Protein AF-K1T445-F1 (afdb_monomer_lite)

Secondary structure (DSSP, 8-state):
------SSTHHHHT--HHHHTSPPP--S--TT-----EEEETHHHHTTSSBSSSSTTBS--HHHHHHHHHHHHHTT--EEEESS-BTTGGGTTTT----SS-B-TT--HHHHHHHHHHTT-EEE-----TT-HHHHHHHHHHHTT-

Radius of gyration: 19.28 Å; chains: 1; bounding box: 40×36×52 Å

pLDDT: mean 97.44, std 2.13, range [87.19, 98.88]

Organism: NCBI:txid408170

Foldseek 3Di:
DDDDDDPDPVSVVPDCVVVVPDDPDPDPDCPVPDDFAEEELPVCCVVVQAHLEPDPRHSQAPVNLLVRLVVCLVVVGAEYEYHSQWPDSVQPVHPQQTDLPHGPPRHPPVVSCVSSVVSNHYYDGDDDRVPVVVNCVVCVVVNVVD

InterPro domains:
  IPR013785 Aldolase-type TIM barrel [G3DSA:3.20.20.70] (18-146)
  IPR019563 Glycosyl-hydrolase 97, catalytic domain [PF10566] (42-146)
  IPR052720 Glycosyl Hydrolase Family 97 [PTHR35803] (1-146)

Sequence (146 aa):
RTIQIAPEAVGLINSSLILNLNDPCVLETTDWIRPLKYIGVWWGMHLGVETWKMDERHGATTVNAKKYIDFAAANNIEAVLFEGWNEGWESWGGMQNFDFTKPYADFDIDEIVRYAKEKGIEIIGHHETGGNIPNYERQMVHAMQW

Structure (mmCIF, N/CA/C/O backbone):
data_AF-K1T445-F1
#
_entry.id   AF-K1T445-F1
#
loop_
_atom_site.group_PDB
_atom_site.id
_atom_site.type_symbol
_atom_site.label_atom_id
_atom_site.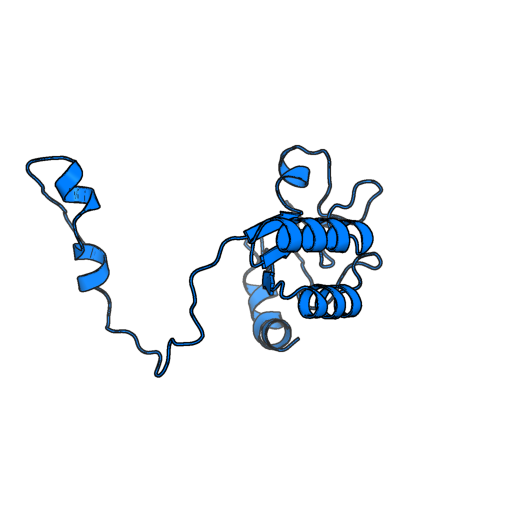label_alt_id
_atom_site.label_comp_id
_atom_site.label_asym_id
_atom_site.label_entity_id
_atom_site.label_seq_id
_atom_site.pdbx_PDB_ins_code
_atom_site.Cartn_x
_atom_site.Cartn_y
_atom_site.Cartn_z
_atom_site.occupancy
_atom_site.B_iso_or_equiv
_atom_site.auth_seq_id
_atom_site.auth_comp_id
_atom_site.auth_asym_id
_atom_site.auth_atom_id
_atom_site.pdbx_PDB_model_num
ATOM 1 N N . ARG A 1 1 ? -21.775 13.762 16.194 1.00 96.06 1 ARG A N 1
ATOM 2 C CA . ARG A 1 1 ? -20.841 14.776 16.750 1.00 96.06 1 ARG A CA 1
ATOM 3 C C . ARG A 1 1 ? -20.482 14.332 18.154 1.00 96.06 1 ARG A C 1
ATOM 5 O O . ARG A 1 1 ? -21.372 13.839 18.835 1.00 96.06 1 ARG A O 1
ATOM 12 N N . THR A 1 2 ? -19.228 14.487 18.560 1.00 97.88 2 THR A N 1
ATOM 13 C CA . THR A 1 2 ? -18.716 13.982 19.839 1.00 97.88 2 THR A CA 1
ATOM 14 C C . THR A 1 2 ? -17.952 15.074 20.572 1.00 97.88 2 THR A C 1
ATOM 16 O O . THR A 1 2 ? -17.289 15.898 19.950 1.00 97.88 2 THR A O 1
ATOM 19 N N . ILE A 1 3 ? -18.050 15.071 21.898 1.00 98.12 3 ILE A N 1
ATOM 20 C CA . ILE A 1 3 ? -17.214 15.869 22.795 1.00 98.12 3 ILE A CA 1
ATOM 21 C C . ILE A 1 3 ? -16.683 14.882 23.834 1.00 98.12 3 ILE A C 1
ATOM 23 O O . ILE A 1 3 ? -17.474 14.268 24.547 1.00 98.12 3 ILE A O 1
ATOM 27 N N . GLN A 1 4 ? -15.366 14.684 23.882 1.00 98.25 4 GLN A N 1
ATOM 28 C CA . GLN A 1 4 ? -14.716 13.845 24.891 1.00 98.25 4 GLN A CA 1
ATOM 29 C C . GLN A 1 4 ? -14.200 14.738 26.016 1.00 98.25 4 GLN A C 1
ATOM 31 O O . GLN A 1 4 ? -13.525 15.733 25.763 1.00 98.25 4 GLN A O 1
ATOM 36 N N . ILE A 1 5 ? -14.538 14.389 27.254 1.00 98.12 5 ILE A N 1
ATOM 37 C CA . ILE A 1 5 ? -14.126 15.113 28.456 1.00 98.12 5 ILE A CA 1
ATOM 38 C C . ILE A 1 5 ? -13.541 14.080 29.409 1.00 98.12 5 ILE A C 1
ATOM 40 O O . ILE A 1 5 ? -14.190 13.078 29.709 1.00 98.12 5 ILE A O 1
ATOM 44 N N . ALA A 1 6 ? -12.319 14.318 29.869 1.00 98.25 6 ALA A N 1
ATOM 45 C CA . ALA A 1 6 ? -11.634 13.465 30.826 1.00 98.25 6 ALA A CA 1
ATOM 46 C C . ALA A 1 6 ? -10.882 14.333 31.847 1.00 98.25 6 ALA A C 1
ATOM 48 O O . ALA A 1 6 ? -10.400 15.406 31.481 1.00 98.25 6 ALA A O 1
ATOM 49 N N . PRO A 1 7 ? -10.766 13.889 33.110 1.00 97.69 7 PRO A N 1
ATOM 50 C CA . PRO A 1 7 ? -9.990 14.602 34.126 1.00 97.69 7 PRO A CA 1
ATOM 51 C C . PRO A 1 7 ? -8.477 14.568 33.849 1.00 97.69 7 PRO A C 1
ATOM 53 O O . PRO A 1 7 ? -7.754 15.449 34.302 1.00 97.69 7 PRO A O 1
ATOM 56 N N . GLU A 1 8 ? -8.006 13.580 33.081 1.00 98.44 8 GLU A N 1
ATOM 57 C CA . GLU A 1 8 ? -6.608 13.414 32.675 1.00 98.44 8 GLU A CA 1
ATOM 58 C C . GLU A 1 8 ? -6.507 13.124 31.173 1.00 98.44 8 GLU A C 1
ATOM 60 O O . GLU A 1 8 ? -7.391 12.488 30.592 1.00 98.44 8 GLU A O 1
ATOM 65 N N . ALA A 1 9 ? -5.393 13.523 30.548 1.00 98.38 9 ALA A N 1
ATOM 66 C CA . ALA A 1 9 ? -5.161 13.337 29.113 1.00 98.38 9 ALA A CA 1
ATOM 67 C C . ALA A 1 9 ? -5.246 11.862 28.672 1.00 98.38 9 ALA A C 1
ATOM 69 O O . ALA A 1 9 ? -5.772 11.571 27.598 1.00 98.38 9 ALA A O 1
ATOM 70 N N . VAL A 1 10 ? -4.806 10.921 29.519 1.00 98.19 10 VAL A N 1
ATOM 71 C CA . VAL A 1 10 ? -4.881 9.475 29.234 1.00 98.19 10 VAL A CA 1
ATOM 72 C C . VAL A 1 10 ? -6.321 8.973 29.086 1.00 98.19 10 VAL A C 1
ATOM 74 O O . VAL A 1 10 ? -6.574 8.010 28.367 1.00 98.19 10 VAL A O 1
ATOM 77 N N . GLY A 1 11 ? -7.292 9.654 29.704 1.00 98.25 11 GLY A N 1
ATOM 78 C CA . GLY A 1 11 ? -8.707 9.324 29.550 1.00 98.25 11 GLY A CA 1
ATOM 79 C C . GLY A 1 11 ? -9.240 9.597 28.141 1.00 98.25 11 GLY A C 1
ATOM 80 O O . GLY A 1 11 ? -10.216 8.970 27.737 1.00 98.25 11 GLY A O 1
ATOM 81 N N . LEU A 1 12 ? -8.591 10.480 27.370 1.00 98.19 12 LEU A N 1
ATOM 82 C CA . LEU A 1 12 ? -8.970 10.748 25.981 1.00 98.19 12 LEU A CA 1
ATOM 83 C C . LEU A 1 12 ? -8.562 9.591 25.059 1.00 98.19 12 LEU A C 1
ATOM 85 O O . LEU A 1 12 ? -9.389 9.126 24.279 1.00 98.19 12 LEU A O 1
ATOM 89 N N . ILE A 1 13 ? -7.329 9.082 25.186 1.00 97.75 13 ILE A N 1
ATOM 90 C CA . ILE A 1 13 ? -6.834 7.969 24.352 1.00 97.75 13 ILE A CA 1
ATOM 91 C C . ILE A 1 13 ? -7.474 6.621 24.719 1.00 97.75 13 ILE A C 1
ATOM 93 O O . ILE A 1 13 ? -7.633 5.767 23.854 1.00 97.75 13 ILE A O 1
ATOM 97 N N . ASN A 1 14 ? -7.887 6.444 25.979 1.00 97.94 14 ASN A N 1
ATOM 98 C CA . ASN A 1 14 ? -8.522 5.214 26.466 1.00 97.94 14 ASN A CA 1
ATOM 99 C C . ASN A 1 14 ? -10.033 5.148 26.176 1.00 97.94 14 ASN A C 1
ATOM 101 O O . ASN A 1 14 ? -10.700 4.187 26.557 1.00 97.94 14 ASN A O 1
ATOM 105 N N . SER A 1 15 ? -10.608 6.176 25.551 1.00 98.12 15 SER A N 1
ATOM 106 C CA . SER A 1 15 ? -12.045 6.251 25.301 1.00 98.12 15 SER A CA 1
ATOM 107 C C . SER A 1 15 ? -12.437 5.538 24.004 1.00 98.12 15 SER A C 1
ATOM 109 O O . SER A 1 15 ? -12.050 5.948 22.913 1.00 98.12 15 SER A O 1
ATOM 111 N N . SER A 1 16 ? -13.317 4.539 24.101 1.00 98.25 16 SER A N 1
ATOM 112 C CA . SER A 1 16 ? -13.925 3.863 22.940 1.00 98.25 16 SER A CA 1
ATOM 113 C C . SER A 1 16 ? -15.132 4.607 22.340 1.00 98.25 16 SER A C 1
ATOM 115 O O . SER A 1 16 ? -15.866 4.022 21.546 1.00 98.25 16 SER A O 1
ATOM 117 N N . LEU A 1 17 ? -15.372 5.879 22.707 1.00 98.31 17 LEU A N 1
ATOM 118 C CA . LEU A 1 17 ? -16.579 6.629 22.314 1.00 98.31 17 LEU A CA 1
ATOM 119 C C . LEU A 1 17 ? -16.809 6.623 20.798 1.00 98.31 17 LEU A C 1
ATOM 121 O O . LEU A 1 17 ? -17.940 6.457 20.357 1.00 98.31 17 LEU A O 1
ATOM 125 N N . ILE A 1 18 ? -15.747 6.808 20.010 1.00 98.25 18 ILE A N 1
ATOM 126 C CA . ILE A 1 18 ? -15.856 6.886 18.549 1.00 98.25 18 ILE A CA 1
ATOM 127 C C . ILE A 1 18 ? -16.273 5.537 17.953 1.00 98.25 18 ILE A C 1
ATOM 129 O O . ILE A 1 18 ? -17.193 5.497 17.142 1.00 98.25 18 ILE A O 1
ATOM 133 N N . LEU A 1 19 ? -15.657 4.431 18.387 1.00 98.25 19 LEU A N 1
ATOM 134 C CA . LEU A 1 19 ? -16.014 3.089 17.912 1.00 98.25 19 LEU A CA 1
ATOM 135 C C . LEU A 1 19 ? -17.460 2.726 18.286 1.00 98.25 19 LEU A C 1
ATOM 137 O O . LEU A 1 19 ? -18.200 2.261 17.430 1.00 98.25 19 LEU A O 1
ATOM 141 N N . ASN A 1 20 ? -17.893 3.032 19.513 1.00 98.44 20 ASN A N 1
ATOM 142 C CA . ASN A 1 20 ? -19.248 2.725 20.000 1.00 98.44 20 ASN A CA 1
ATOM 143 C C . ASN A 1 20 ? -20.376 3.473 19.269 1.00 98.44 20 ASN A C 1
ATOM 145 O O . ASN A 1 20 ? -21.540 3.116 19.424 1.00 98.44 20 ASN A O 1
ATOM 149 N N . LEU A 1 21 ? -20.049 4.543 18.540 1.00 98.50 21 LEU A N 1
ATOM 150 C CA . LEU A 1 21 ? -21.009 5.341 17.776 1.00 98.50 21 LEU A CA 1
ATOM 151 C C . LEU A 1 21 ? -21.095 4.937 16.297 1.00 98.50 21 LEU A C 1
ATOM 153 O O . LEU A 1 21 ? -21.876 5.546 15.566 1.00 98.50 21 LEU A O 1
ATOM 157 N N . ASN A 1 22 ? -20.293 3.967 15.850 1.00 98.62 22 ASN A N 1
ATOM 158 C CA . ASN A 1 22 ? -20.430 3.381 14.520 1.00 98.62 22 ASN A CA 1
ATOM 159 C C . ASN A 1 22 ? -21.501 2.288 14.527 1.00 98.62 22 ASN A C 1
ATOM 161 O O . ASN A 1 22 ? -21.765 1.665 15.559 1.00 98.62 22 ASN A O 1
ATOM 165 N N . ASP A 1 23 ? -22.078 2.032 13.355 1.00 98.50 23 ASP A N 1
ATOM 166 C CA . ASP A 1 23 ? -22.879 0.831 13.156 1.00 98.50 23 ASP A CA 1
ATOM 167 C C . ASP A 1 23 ? -22.026 -0.426 13.422 1.00 98.50 23 ASP A C 1
ATOM 169 O O . ASP A 1 23 ? -20.806 -0.409 13.204 1.00 98.50 23 ASP A O 1
ATOM 173 N N . PRO A 1 24 ? -22.636 -1.528 13.893 1.00 98.12 24 PRO A N 1
ATOM 174 C CA . PRO A 1 24 ? -21.942 -2.802 14.020 1.00 98.12 24 PRO A CA 1
ATOM 175 C C . PRO A 1 24 ? -21.324 -3.265 12.695 1.00 98.12 24 PRO A C 1
ATOM 177 O O . PRO A 1 24 ? -21.764 -2.876 11.613 1.00 98.12 24 PRO A O 1
ATOM 180 N N . CYS A 1 25 ? -20.324 -4.146 12.782 1.00 97.81 25 CYS A N 1
ATOM 181 C CA . CYS A 1 25 ? -19.693 -4.739 11.605 1.00 97.81 25 CYS A CA 1
ATOM 182 C C . CYS A 1 25 ? -20.743 -5.389 10.688 1.00 97.81 25 CYS A C 1
ATOM 184 O O . CYS A 1 25 ? -21.500 -6.254 11.127 1.00 97.81 25 CYS A O 1
ATOM 186 N N . VAL A 1 26 ? -20.762 -4.978 9.418 1.00 98.12 26 VAL A N 1
ATOM 187 C CA . VAL A 1 26 ? -21.666 -5.519 8.387 1.00 98.12 26 VAL A CA 1
ATOM 188 C C . VAL A 1 26 ? -21.059 -6.691 7.611 1.00 98.12 26 VAL A C 1
ATOM 190 O O . VAL A 1 26 ? -21.748 -7.311 6.806 1.00 98.12 26 VAL A O 1
ATOM 193 N N . LEU A 1 27 ? -19.772 -6.985 7.820 1.00 97.75 27 LEU A N 1
ATOM 194 C CA . LEU A 1 27 ? -19.103 -8.120 7.190 1.00 97.75 27 LEU A CA 1
ATOM 195 C C . LEU A 1 27 ? -19.529 -9.412 7.887 1.00 97.75 27 LEU A C 1
ATOM 197 O O . LEU A 1 27 ? -19.433 -9.518 9.108 1.00 97.75 27 LEU A O 1
ATOM 201 N N . GLU A 1 28 ? -19.951 -10.404 7.105 1.00 97.44 28 GLU A N 1
ATOM 202 C CA . GLU A 1 28 ? -20.342 -11.718 7.629 1.00 97.44 28 GLU A CA 1
ATOM 203 C C . GLU A 1 28 ? -19.162 -12.452 8.277 1.00 97.44 28 GLU A C 1
ATOM 205 O O . GLU A 1 28 ? -19.327 -13.135 9.286 1.00 97.44 28 GLU A O 1
ATOM 210 N N . THR A 1 29 ? -17.966 -12.297 7.702 1.00 97.56 29 THR A N 1
ATOM 211 C CA . THR A 1 29 ? -16.727 -12.887 8.211 1.00 97.56 29 THR A CA 1
ATOM 212 C C . THR A 1 29 ? -15.578 -11.888 8.146 1.00 97.56 29 THR A C 1
ATOM 214 O O . THR A 1 29 ? -15.487 -11.052 7.242 1.00 97.56 29 THR A O 1
ATOM 217 N N . THR A 1 30 ? -14.676 -11.992 9.121 1.00 97.69 30 THR A N 1
ATOM 218 C CA . THR A 1 30 ? -13.491 -11.131 9.249 1.00 97.69 30 THR A CA 1
ATOM 219 C C . THR A 1 30 ? -12.204 -11.930 9.442 1.00 97.69 30 THR A C 1
ATOM 221 O O . THR A 1 30 ? -11.168 -11.337 9.714 1.00 97.69 30 THR A O 1
ATOM 224 N N . ASP A 1 31 ? -12.237 -13.258 9.288 1.00 97.25 31 ASP A N 1
ATOM 225 C CA . ASP A 1 31 ? -11.081 -14.144 9.528 1.00 97.25 31 ASP A CA 1
ATOM 226 C C . ASP A 1 31 ? -9.903 -13.868 8.578 1.00 97.25 31 ASP A C 1
ATOM 228 O O . ASP A 1 31 ? -8.755 -14.191 8.874 1.00 97.25 31 ASP A O 1
ATOM 232 N N . TRP A 1 32 ? -10.184 -13.240 7.434 1.00 96.38 32 TRP A N 1
ATOM 233 C CA . TRP A 1 32 ? -9.195 -12.805 6.450 1.00 96.38 32 TRP A CA 1
ATOM 234 C C . TRP A 1 32 ? -8.529 -11.463 6.811 1.00 96.38 32 TRP A C 1
ATOM 236 O O . TRP A 1 32 ? -7.498 -11.119 6.234 1.00 96.38 32 TRP A O 1
ATOM 246 N N . ILE A 1 33 ? -9.076 -10.710 7.775 1.00 97.38 33 ILE A N 1
ATOM 247 C CA . ILE A 1 33 ? -8.509 -9.447 8.261 1.00 97.38 33 ILE A CA 1
ATOM 248 C C . ILE A 1 33 ? -7.540 -9.765 9.399 1.00 97.38 33 ILE A C 1
ATOM 250 O O . ILE A 1 33 ? -7.940 -9.970 10.545 1.00 97.38 33 ILE A O 1
ATOM 254 N N . ARG A 1 34 ? -6.244 -9.779 9.087 1.00 96.81 34 ARG A N 1
ATOM 255 C CA . ARG A 1 34 ? -5.179 -10.067 10.054 1.00 96.81 34 ARG A CA 1
ATOM 256 C C . ARG A 1 34 ? -4.221 -8.882 10.208 1.00 96.81 34 ARG A C 1
ATOM 258 O O . ARG A 1 34 ? -3.811 -8.311 9.197 1.00 96.81 34 ARG A O 1
ATOM 265 N N . PRO A 1 35 ? -3.832 -8.505 11.441 1.00 97.56 35 PRO A N 1
ATOM 266 C CA . PRO A 1 35 ? -2.705 -7.604 11.647 1.00 97.56 35 PRO A CA 1
ATOM 267 C C . PRO A 1 35 ? -1.437 -8.194 11.025 1.00 97.56 35 PRO A C 1
ATOM 269 O O . PRO A 1 35 ? -1.230 -9.403 11.095 1.00 97.56 35 PRO A O 1
ATOM 272 N N . LEU A 1 36 ? -0.585 -7.340 10.461 1.00 97.06 36 LEU A N 1
ATOM 273 C CA . LEU A 1 36 ? 0.707 -7.739 9.909 1.00 97.06 36 LEU A CA 1
ATOM 274 C C . LEU A 1 36 ? 1.740 -6.621 10.055 1.00 97.06 36 LEU A C 1
ATOM 276 O O . LEU A 1 36 ? 1.387 -5.449 10.224 1.00 97.06 36 LEU A O 1
ATOM 280 N N . LYS A 1 37 ? 3.023 -6.976 9.955 1.00 98.31 37 LYS A N 1
ATOM 281 C CA . LYS A 1 37 ? 4.122 -6.013 9.757 1.00 98.31 37 LYS A CA 1
ATOM 282 C C . LYS A 1 37 ? 4.618 -6.067 8.316 1.00 98.31 37 LYS A C 1
ATOM 284 O O . LYS A 1 37 ? 4.746 -7.154 7.755 1.00 98.31 37 LYS A O 1
ATOM 289 N N . TYR A 1 38 ? 4.992 -4.914 7.767 1.00 98.75 38 TYR A N 1
ATOM 290 C CA . TYR A 1 38 ? 5.501 -4.805 6.402 1.00 98.75 38 TYR A CA 1
ATOM 291 C C . TYR A 1 38 ? 6.705 -3.864 6.290 1.00 98.75 38 TYR A C 1
ATOM 293 O O . TYR A 1 38 ? 6.956 -3.039 7.170 1.00 98.75 38 TYR A O 1
ATOM 301 N N . ILE A 1 39 ? 7.436 -4.001 5.187 1.00 98.81 39 ILE A N 1
ATOM 302 C CA . ILE A 1 39 ? 8.409 -3.025 4.668 1.00 98.81 39 ILE A CA 1
ATOM 303 C C . ILE A 1 39 ? 7.995 -2.629 3.254 1.00 98.81 39 ILE A C 1
ATOM 305 O O . ILE A 1 39 ? 7.076 -3.221 2.696 1.00 98.81 39 ILE A O 1
ATOM 309 N N . GLY A 1 40 ? 8.679 -1.679 2.625 1.00 98.56 40 GLY A N 1
ATOM 310 C CA . GLY A 1 40 ? 8.366 -1.373 1.237 1.00 98.56 40 GLY A CA 1
ATOM 311 C C . GLY A 1 40 ? 9.463 -0.662 0.479 1.00 98.56 40 GLY A C 1
ATOM 312 O O . GLY A 1 40 ? 10.270 0.074 1.055 1.00 98.56 40 GLY A O 1
ATOM 313 N N . VAL A 1 41 ? 9.422 -0.861 -0.835 1.00 98.56 41 VAL A N 1
ATOM 314 C CA . VAL A 1 41 ? 9.991 0.076 -1.800 1.00 98.56 41 VAL A CA 1
ATOM 315 C C . VAL A 1 41 ? 9.092 1.307 -1.737 1.00 98.56 41 VAL A C 1
ATOM 317 O O . VAL A 1 41 ? 7.978 1.310 -2.259 1.00 98.56 41 VAL A O 1
ATOM 320 N N . TRP A 1 42 ? 9.530 2.280 -0.939 1.00 98.69 42 TRP A N 1
ATOM 321 C CA . TRP A 1 42 ? 8.733 3.432 -0.519 1.00 98.69 42 TRP A CA 1
ATOM 322 C C . TRP A 1 42 ? 9.625 4.612 -0.140 1.00 98.69 42 TRP A C 1
ATOM 324 O O . TRP A 1 42 ? 9.663 5.646 -0.802 1.00 98.69 42 TRP A O 1
ATOM 334 N N . TRP A 1 43 ? 10.394 4.442 0.939 1.00 98.62 43 TRP A N 1
ATOM 335 C CA . TRP A 1 43 ? 11.153 5.534 1.546 1.00 98.62 43 TRP A CA 1
ATOM 336 C C . TRP A 1 43 ? 12.252 6.085 0.629 1.00 98.62 43 TRP A C 1
ATOM 338 O O . TRP A 1 43 ? 12.582 7.268 0.706 1.00 98.62 43 TRP A O 1
ATOM 348 N N . GLY A 1 44 ? 12.790 5.258 -0.273 1.00 98.31 44 GLY A N 1
ATOM 349 C CA . GLY A 1 44 ? 13.793 5.682 -1.247 1.00 98.31 44 GLY A CA 1
ATOM 350 C C . GLY A 1 44 ? 13.297 6.799 -2.166 1.00 98.31 44 GLY A C 1
ATOM 351 O O . GLY A 1 44 ? 14.058 7.726 -2.456 1.00 98.31 44 GLY A O 1
ATOM 352 N N . MET A 1 45 ? 12.017 6.779 -2.547 1.00 97.94 45 MET A N 1
ATOM 353 C CA . MET A 1 45 ? 11.412 7.829 -3.367 1.00 97.94 45 MET A CA 1
ATOM 354 C C . MET A 1 45 ? 11.246 9.139 -2.595 1.00 97.94 45 MET A C 1
ATOM 356 O O . MET A 1 45 ? 11.558 10.206 -3.120 1.00 97.94 45 MET A O 1
ATOM 360 N N . HIS A 1 46 ? 10.863 9.072 -1.316 1.00 97.50 46 HIS A N 1
ATOM 361 C CA . HIS A 1 46 ? 10.767 10.252 -0.440 1.00 97.50 46 HIS A CA 1
ATOM 362 C C . HIS A 1 46 ? 12.126 10.898 -0.159 1.00 97.50 46 HIS A C 1
ATOM 364 O O . HIS A 1 46 ? 12.229 12.121 -0.080 1.00 97.50 46 HIS A O 1
ATOM 370 N N . LEU A 1 47 ? 13.184 10.092 -0.049 1.00 97.94 47 LEU A N 1
ATOM 371 C CA . LEU A 1 47 ? 14.560 10.583 0.067 1.00 97.94 47 LEU A CA 1
ATOM 372 C C . LEU A 1 47 ? 15.151 11.050 -1.271 1.00 97.94 47 LEU A C 1
ATOM 374 O O . LEU A 1 47 ? 16.259 11.587 -1.299 1.00 97.94 47 LEU A O 1
ATOM 378 N N . GLY A 1 48 ? 14.443 10.822 -2.378 1.00 96.38 48 GLY A N 1
ATOM 379 C CA . GLY A 1 48 ? 14.907 11.142 -3.719 1.00 96.38 48 GLY A CA 1
ATOM 380 C C . GLY A 1 48 ? 16.117 10.323 -4.163 1.00 96.38 48 GLY A C 1
ATOM 381 O O . GLY A 1 48 ? 16.842 10.791 -5.037 1.00 96.38 48 GLY A O 1
ATOM 382 N N . VAL A 1 49 ? 16.364 9.142 -3.583 1.00 97.94 49 VAL A N 1
ATOM 383 C CA . VAL A 1 49 ? 17.401 8.196 -4.047 1.00 97.94 49 VAL A CA 1
ATOM 384 C C . VAL A 1 49 ? 16.851 7.185 -5.054 1.00 97.94 49 VAL A C 1
ATOM 386 O O . VAL A 1 49 ? 17.603 6.717 -5.904 1.00 97.94 49 VAL A O 1
ATOM 389 N N . GLU A 1 50 ? 15.544 6.938 -5.007 1.00 98.19 50 GLU A N 1
ATOM 390 C CA . GLU A 1 50 ? 14.773 6.180 -5.995 1.00 98.19 50 GLU A CA 1
ATOM 391 C C . GLU A 1 50 ? 13.701 7.089 -6.621 1.00 98.19 50 GLU A C 1
ATOM 393 O O . GLU A 1 50 ? 13.446 8.203 -6.152 1.00 98.19 50 GLU A O 1
ATOM 398 N N . THR A 1 51 ? 13.076 6.632 -7.698 1.00 98.19 51 THR A N 1
ATOM 399 C CA . THR A 1 51 ? 11.968 7.309 -8.384 1.00 98.19 51 THR A CA 1
ATOM 400 C C . THR A 1 51 ? 10.773 6.369 -8.514 1.00 98.19 51 THR A C 1
ATOM 402 O O . THR A 1 51 ? 10.934 5.151 -8.565 1.00 98.19 51 THR A O 1
ATOM 405 N N . TRP A 1 52 ? 9.562 6.938 -8.547 1.00 98.12 52 TRP A N 1
ATOM 406 C CA . TRP A 1 52 ? 8.338 6.176 -8.826 1.00 98.12 52 TRP A CA 1
ATOM 407 C C . TRP A 1 52 ? 8.126 5.895 -10.315 1.00 98.12 52 TRP A C 1
ATOM 409 O O . TRP A 1 52 ? 7.498 4.911 -10.668 1.00 98.12 52 TRP A O 1
ATOM 419 N N . LYS A 1 53 ? 8.596 6.791 -11.186 1.00 96.56 53 LYS A N 1
ATOM 420 C CA . LYS A 1 53 ? 8.515 6.616 -12.639 1.00 96.56 53 LYS A CA 1
ATOM 421 C C . LYS A 1 53 ? 9.654 5.728 -13.124 1.00 96.56 53 LYS A C 1
ATOM 423 O O . LYS A 1 53 ? 10.728 5.726 -12.522 1.00 96.56 53 LYS A O 1
ATOM 428 N N . MET A 1 54 ? 9.454 5.078 -14.264 1.00 96.56 54 MET A N 1
ATOM 429 C CA . MET A 1 54 ? 10.488 4.263 -14.890 1.00 96.56 54 MET A CA 1
ATOM 430 C C . MET A 1 54 ? 11.608 5.147 -15.470 1.00 96.56 54 MET A C 1
ATOM 432 O O . MET A 1 54 ? 11.530 5.654 -16.589 1.00 96.56 54 MET A O 1
ATOM 436 N N . ASP A 1 55 ? 12.665 5.350 -14.685 1.00 96.12 55 ASP A N 1
ATOM 437 C CA . ASP A 1 55 ? 13.935 5.942 -15.103 1.00 96.12 55 ASP A CA 1
ATOM 438 C C . ASP A 1 55 ? 15.132 5.167 -14.515 1.00 96.12 55 ASP A C 1
ATOM 440 O O . ASP A 1 55 ? 14.974 4.086 -13.952 1.00 96.12 55 ASP A O 1
ATOM 444 N N . GLU A 1 56 ? 16.352 5.693 -14.648 1.00 96.88 56 GLU A N 1
ATOM 445 C CA . GLU A 1 56 ? 17.580 5.025 -14.178 1.00 96.88 56 GLU A CA 1
ATOM 446 C C . GLU A 1 56 ? 17.594 4.704 -12.672 1.00 96.88 56 GLU A C 1
ATOM 448 O O . GLU A 1 56 ? 18.425 3.916 -12.219 1.00 96.88 56 GLU A O 1
ATOM 453 N N . ARG A 1 57 ? 16.705 5.321 -11.885 1.00 97.75 57 ARG A N 1
ATOM 454 C CA . ARG A 1 57 ? 16.604 5.150 -10.431 1.00 97.75 57 ARG A CA 1
ATOM 455 C C . ARG A 1 57 ? 15.260 4.564 -10.010 1.00 97.75 57 ARG A C 1
ATOM 457 O O . ARG A 1 57 ? 14.889 4.699 -8.843 1.00 97.75 57 ARG A O 1
ATOM 464 N N . HIS A 1 58 ? 14.536 3.943 -10.938 1.00 98.50 58 HIS A N 1
ATOM 465 C CA . HIS A 1 58 ? 13.231 3.367 -10.657 1.00 98.50 58 HIS A CA 1
ATOM 466 C C . HIS A 1 58 ? 13.310 2.384 -9.478 1.00 98.50 58 HIS A C 1
ATOM 468 O O . HIS A 1 58 ? 14.109 1.443 -9.484 1.00 98.50 58 HIS A O 1
ATOM 474 N N . GLY A 1 59 ? 12.512 2.633 -8.436 1.00 98.31 59 GLY A N 1
ATOM 475 C CA . GLY A 1 59 ? 12.526 1.820 -7.220 1.00 98.31 59 GLY A CA 1
ATOM 476 C C . GLY A 1 59 ? 11.853 0.464 -7.425 1.00 98.31 59 GLY A C 1
ATOM 477 O O . GLY A 1 59 ? 12.394 -0.574 -7.023 1.00 98.31 59 GLY A O 1
ATOM 478 N N . ALA A 1 60 ? 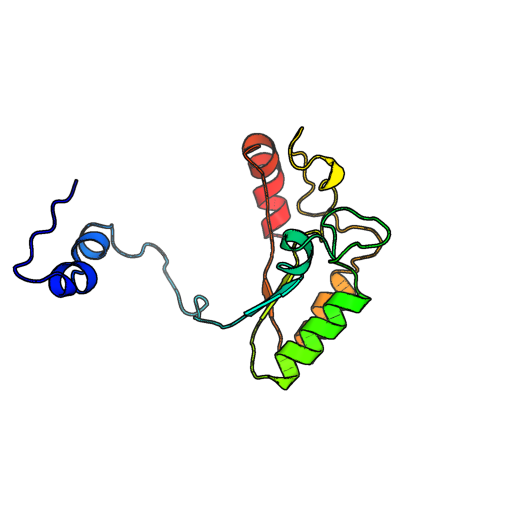10.680 0.457 -8.064 1.00 98.38 60 ALA A N 1
ATOM 479 C CA . ALA A 1 60 ? 9.867 -0.735 -8.267 1.00 98.38 60 ALA A CA 1
ATOM 480 C C . ALA A 1 60 ? 10.346 -1.534 -9.483 1.00 98.38 60 ALA A C 1
ATOM 482 O O . ALA A 1 60 ? 9.699 -1.587 -10.518 1.00 98.38 60 ALA A O 1
ATOM 483 N N . THR A 1 61 ? 11.474 -2.221 -9.326 1.00 98.69 61 THR A N 1
ATOM 484 C CA . THR A 1 61 ? 11.969 -3.197 -10.309 1.00 98.69 61 THR A CA 1
ATOM 485 C C . THR A 1 61 ? 11.877 -4.617 -9.762 1.00 98.69 61 THR A C 1
ATOM 487 O O . THR A 1 61 ? 11.999 -4.823 -8.553 1.00 98.69 61 THR A O 1
ATOM 490 N N . THR A 1 62 ? 11.772 -5.631 -10.626 1.00 98.75 62 THR A N 1
ATOM 491 C CA . THR A 1 62 ? 11.783 -7.054 -10.228 1.00 98.75 62 THR A CA 1
ATOM 492 C C . THR A 1 62 ? 13.010 -7.406 -9.388 1.00 98.75 62 THR A C 1
ATOM 494 O O . THR A 1 62 ? 12.927 -8.160 -8.418 1.00 98.75 62 THR A O 1
ATOM 497 N N . VAL A 1 63 ? 14.173 -6.845 -9.735 1.00 98.62 63 VAL A N 1
ATOM 498 C CA . VAL A 1 63 ? 15.425 -7.086 -9.006 1.00 98.62 63 VAL A CA 1
ATOM 499 C C . VAL A 1 63 ? 15.357 -6.501 -7.597 1.00 98.62 63 VAL A C 1
ATOM 501 O O . VAL A 1 63 ? 15.774 -7.166 -6.648 1.00 98.62 63 VAL A O 1
ATOM 504 N N . ASN A 1 64 ? 14.848 -5.277 -7.438 1.00 98.56 64 ASN A N 1
ATOM 505 C CA . ASN A 1 64 ? 14.726 -4.655 -6.121 1.00 98.56 64 ASN A CA 1
ATOM 506 C C . ASN A 1 64 ? 13.632 -5.332 -5.287 1.00 98.56 64 ASN A C 1
ATOM 508 O O . ASN A 1 64 ? 13.850 -5.644 -4.118 1.00 98.56 64 ASN A O 1
ATOM 512 N N . ALA A 1 65 ? 12.506 -5.677 -5.913 1.00 98.62 65 ALA A N 1
ATOM 513 C CA . ALA A 1 65 ? 11.404 -6.379 -5.271 1.00 98.62 65 ALA A CA 1
ATOM 514 C C . ALA A 1 65 ? 11.853 -7.687 -4.613 1.00 98.62 65 ALA A C 1
ATOM 516 O O . ALA A 1 65 ? 11.592 -7.912 -3.430 1.00 98.62 65 ALA A O 1
ATOM 517 N N . LYS A 1 66 ? 12.629 -8.509 -5.331 1.00 98.81 66 LYS A N 1
ATOM 518 C CA . LYS A 1 66 ? 13.196 -9.749 -4.780 1.00 98.81 66 LYS A CA 1
ATOM 519 C C . LYS A 1 66 ? 14.115 -9.505 -3.580 1.00 98.81 66 LYS A C 1
ATOM 521 O O . LYS A 1 66 ? 14.032 -10.255 -2.612 1.00 98.81 66 LYS A O 1
ATOM 526 N N . LYS A 1 67 ? 14.929 -8.439 -3.590 1.00 98.75 67 LYS A N 1
ATOM 527 C CA . LYS A 1 67 ? 15.786 -8.074 -2.442 1.00 98.75 67 LYS A CA 1
ATOM 528 C C . LYS A 1 67 ? 14.960 -7.741 -1.201 1.00 98.75 67 LYS A C 1
ATOM 530 O O . LYS A 1 67 ?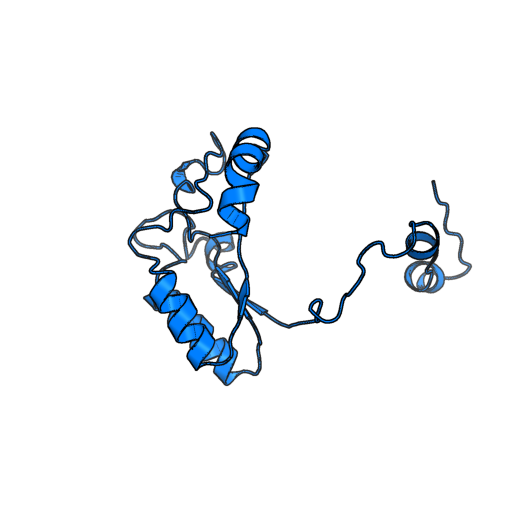 15.299 -8.192 -0.109 1.00 98.75 67 LYS A O 1
ATOM 535 N N . TYR A 1 68 ? 13.882 -6.974 -1.363 1.00 98.81 68 TYR A N 1
ATOM 536 C CA . TYR A 1 68 ? 12.981 -6.644 -0.259 1.00 98.81 68 TYR A CA 1
ATOM 537 C C . TYR A 1 68 ? 12.235 -7.880 0.253 1.00 98.81 68 TYR A C 1
ATOM 539 O O . TYR A 1 68 ? 12.148 -8.068 1.463 1.00 98.81 68 TYR A O 1
ATOM 547 N N . ILE A 1 69 ? 11.769 -8.759 -0.639 1.00 98.88 69 ILE A N 1
ATOM 548 C CA . ILE A 1 69 ? 11.143 -10.036 -0.263 1.00 98.88 69 ILE A CA 1
ATOM 549 C C . ILE A 1 69 ? 12.116 -10.905 0.542 1.00 98.88 69 ILE A C 1
ATOM 551 O O . ILE A 1 69 ? 11.753 -11.414 1.601 1.00 98.88 69 ILE A O 1
ATOM 555 N N . ASP A 1 70 ? 13.364 -11.040 0.088 1.00 98.88 70 ASP A N 1
ATOM 556 C CA . ASP A 1 70 ? 14.384 -11.808 0.805 1.00 98.88 70 ASP A CA 1
ATOM 557 C C . ASP A 1 70 ? 14.682 -11.218 2.186 1.00 98.88 70 ASP A C 1
ATOM 559 O O . ASP A 1 70 ? 14.791 -11.957 3.166 1.00 98.88 70 ASP A O 1
ATOM 563 N N . PHE A 1 71 ? 14.771 -9.889 2.288 1.00 98.88 71 PHE A N 1
ATOM 564 C CA . PHE A 1 71 ? 14.954 -9.225 3.574 1.00 98.88 71 PHE A CA 1
ATOM 565 C C . PHE A 1 71 ? 13.751 -9.446 4.497 1.00 98.88 71 PHE A C 1
ATOM 567 O O . PHE A 1 71 ? 13.943 -9.756 5.672 1.00 98.88 71 PHE A O 1
ATOM 574 N N . ALA A 1 72 ? 12.522 -9.323 3.991 1.00 98.81 72 ALA A N 1
ATOM 575 C CA . ALA A 1 72 ? 11.317 -9.545 4.783 1.00 98.81 72 ALA A CA 1
ATOM 576 C C . ALA A 1 72 ? 11.271 -10.979 5.335 1.00 98.81 72 ALA A C 1
ATOM 578 O O . ALA A 1 72 ? 11.113 -11.170 6.546 1.00 98.81 72 ALA A O 1
ATOM 579 N N . ALA A 1 73 ? 11.538 -11.967 4.474 1.00 98.69 73 ALA A N 1
ATOM 580 C CA . ALA A 1 73 ? 11.586 -13.382 4.836 1.00 98.69 73 ALA A CA 1
ATOM 581 C C . ALA A 1 73 ? 12.672 -13.684 5.879 1.00 98.69 73 ALA A C 1
ATOM 583 O O . ALA A 1 73 ? 12.435 -14.433 6.823 1.00 98.69 73 ALA A O 1
ATOM 584 N N . ALA A 1 74 ? 13.849 -13.064 5.759 1.00 98.69 74 ALA A N 1
ATOM 585 C CA . ALA A 1 74 ? 14.942 -13.244 6.713 1.00 98.69 74 ALA A CA 1
ATOM 586 C C . ALA A 1 74 ? 14.687 -12.590 8.087 1.00 98.69 74 ALA A C 1
ATOM 588 O O . ALA A 1 74 ? 15.361 -12.935 9.056 1.00 98.69 74 ALA A O 1
ATOM 589 N N . ASN A 1 75 ? 13.742 -11.645 8.184 1.00 98.62 75 ASN A N 1
ATOM 590 C CA . ASN A 1 75 ? 13.532 -10.811 9.373 1.00 98.62 75 ASN A CA 1
ATOM 591 C C . ASN A 1 75 ? 12.135 -10.953 10.002 1.00 98.62 75 ASN A C 1
ATOM 593 O O . ASN A 1 75 ? 11.746 -10.121 10.825 1.00 98.62 75 ASN A O 1
ATOM 597 N N . ASN A 1 76 ? 11.381 -12.003 9.661 1.00 97.75 76 ASN A N 1
ATOM 598 C CA . ASN A 1 76 ? 10.028 -12.245 10.181 1.00 97.75 76 ASN A CA 1
ATOM 599 C C . ASN A 1 76 ? 9.097 -11.030 9.975 1.00 97.75 76 ASN A C 1
ATOM 601 O O . ASN A 1 76 ? 8.432 -10.549 10.909 1.00 97.75 76 ASN A O 1
ATOM 605 N N . ILE A 1 77 ? 9.114 -10.500 8.751 1.00 98.62 77 ILE A N 1
ATOM 606 C CA . ILE A 1 77 ? 8.215 -9.456 8.255 1.00 98.62 77 ILE A CA 1
ATOM 607 C C . ILE A 1 77 ? 7.338 -10.107 7.193 1.00 98.62 77 ILE A C 1
ATOM 609 O O . ILE A 1 77 ? 7.835 -10.853 6.360 1.00 98.62 77 ILE A O 1
ATOM 613 N N . GLU A 1 78 ? 6.036 -9.863 7.255 1.00 98.56 78 GLU A N 1
ATOM 614 C CA . GLU A 1 78 ? 5.049 -10.694 6.563 1.00 98.56 78 GLU A CA 1
ATOM 615 C C . GLU A 1 78 ? 4.715 -10.189 5.164 1.00 98.56 78 GLU A C 1
ATOM 617 O O . GLU A 1 78 ? 4.184 -10.953 4.364 1.00 98.56 78 GLU A O 1
ATOM 622 N N . ALA A 1 79 ? 4.996 -8.918 4.868 1.00 98.69 79 ALA A N 1
ATOM 623 C CA . ALA A 1 79 ? 4.587 -8.320 3.609 1.00 98.69 79 ALA A CA 1
ATOM 624 C C . ALA A 1 79 ? 5.546 -7.247 3.082 1.00 98.69 79 ALA A C 1
ATOM 626 O O . ALA A 1 79 ? 6.301 -6.627 3.844 1.00 98.69 79 ALA A O 1
ATOM 627 N N . VAL A 1 80 ? 5.474 -7.006 1.771 1.00 98.81 80 VAL A N 1
ATOM 628 C CA . VAL A 1 80 ? 6.223 -5.948 1.084 1.00 98.81 80 VAL A CA 1
ATOM 629 C C . VAL A 1 80 ? 5.286 -5.077 0.243 1.00 98.81 80 VAL A C 1
ATOM 631 O O . VAL A 1 80 ? 4.527 -5.584 -0.578 1.00 98.81 80 VAL A O 1
ATOM 634 N N . LEU A 1 81 ? 5.361 -3.762 0.450 1.00 98.81 81 LEU A N 1
ATOM 635 C CA . LEU A 1 81 ? 4.722 -2.727 -0.369 1.00 98.81 81 LEU A CA 1
ATOM 636 C C . LEU A 1 81 ? 5.631 -2.325 -1.538 1.00 98.81 81 LEU A C 1
ATOM 638 O O . LEU A 1 81 ? 6.837 -2.142 -1.353 1.00 98.81 81 LEU A O 1
ATOM 6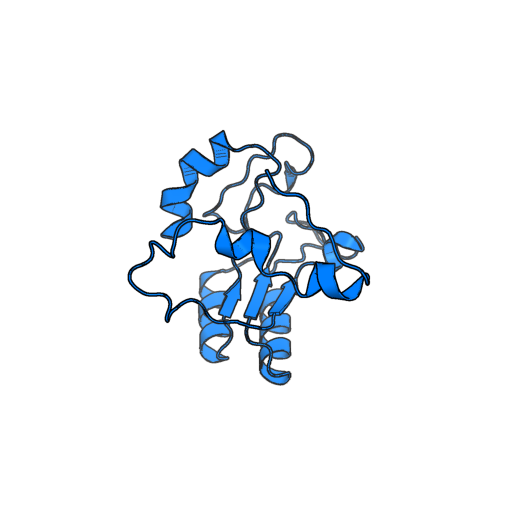42 N N . PHE A 1 82 ? 5.035 -2.103 -2.709 1.00 98.44 82 PHE A N 1
ATOM 643 C CA . PHE A 1 82 ? 5.715 -1.542 -3.875 1.00 98.44 82 PHE A CA 1
ATOM 644 C C . PHE A 1 82 ? 4.958 -0.318 -4.392 1.00 98.44 82 PHE A C 1
ATOM 646 O O . PHE A 1 82 ? 3.911 -0.459 -5.016 1.00 98.44 82 PHE A O 1
ATOM 653 N N . GLU A 1 83 ? 5.475 0.889 -4.159 1.00 98.56 83 GLU A N 1
ATOM 654 C CA . GLU A 1 83 ? 5.009 2.076 -4.887 1.00 98.56 83 GLU A CA 1
ATOM 655 C C . GLU A 1 83 ? 5.828 2.264 -6.169 1.00 98.56 83 GLU A C 1
ATOM 657 O O . GLU A 1 83 ? 7.005 1.918 -6.203 1.00 98.56 83 GLU A O 1
ATOM 662 N N . GLY A 1 84 ? 5.227 2.839 -7.215 1.00 97.88 84 GLY A N 1
ATOM 663 C CA . GLY A 1 84 ? 5.896 3.014 -8.512 1.00 97.88 84 GLY A CA 1
ATOM 664 C C . GLY A 1 84 ? 5.714 1.842 -9.474 1.00 97.88 84 GLY A C 1
ATOM 665 O O . GLY A 1 84 ? 6.198 1.896 -10.589 1.00 97.88 84 GLY A O 1
ATOM 666 N N . TRP A 1 85 ? 5.012 0.777 -9.078 1.00 98.44 85 TRP A N 1
ATOM 667 C CA . TRP A 1 85 ? 4.950 -0.462 -9.861 1.00 98.44 85 TRP A CA 1
ATOM 668 C C . TRP A 1 85 ? 4.223 -0.333 -11.213 1.00 98.44 85 TRP A C 1
ATOM 670 O O . TRP A 1 85 ? 4.538 -1.066 -12.150 1.00 98.44 85 TRP A O 1
ATOM 680 N N . ASN A 1 86 ? 3.242 0.565 -11.311 1.00 98.25 86 ASN A N 1
ATOM 681 C CA . ASN A 1 86 ? 2.300 0.670 -12.423 1.00 98.25 86 ASN A CA 1
ATOM 682 C C . ASN A 1 86 ? 2.540 1.880 -13.327 1.00 98.25 86 ASN A C 1
ATOM 684 O O . ASN A 1 86 ? 3.000 2.910 -12.864 1.00 98.25 86 ASN A O 1
ATOM 688 N N . GLU A 1 87 ? 2.149 1.816 -14.596 1.00 98.00 87 GLU A N 1
ATOM 689 C CA . GLU A 1 87 ? 2.279 2.961 -15.499 1.00 98.00 87 GLU A CA 1
ATOM 690 C C . GLU A 1 87 ? 1.461 4.186 -15.041 1.00 98.00 87 GLU A C 1
ATOM 692 O O . GLU A 1 87 ? 0.325 4.081 -14.562 1.00 98.00 87 GLU A O 1
ATOM 697 N N . GLY A 1 88 ? 2.028 5.380 -15.254 1.00 96.38 88 GLY A N 1
ATOM 698 C CA . GLY A 1 88 ? 1.353 6.662 -15.034 1.00 96.38 88 GLY A CA 1
ATOM 699 C C . GLY A 1 88 ? 2.041 7.594 -14.040 1.00 96.38 88 GLY A C 1
ATOM 700 O O . GLY A 1 88 ? 1.623 8.749 -13.907 1.00 96.38 88 GLY A O 1
ATOM 701 N N . TRP A 1 89 ? 3.118 7.164 -13.379 1.00 97.00 89 TRP A N 1
ATOM 702 C CA . TRP A 1 89 ? 3.864 8.000 -12.428 1.00 97.00 89 TRP A CA 1
ATOM 703 C C . TRP A 1 89 ? 4.571 9.195 -13.071 1.00 97.00 89 TRP A C 1
ATOM 705 O O . TRP A 1 89 ? 4.892 10.158 -12.378 1.00 97.00 89 TRP A O 1
ATOM 715 N N . GLU A 1 90 ? 4.736 9.221 -14.394 1.00 94.25 90 GLU A N 1
ATOM 716 C CA . GLU A 1 90 ? 5.149 10.422 -15.130 1.00 94.25 90 GLU A CA 1
ATOM 717 C C . GLU A 1 90 ? 4.124 11.559 -15.009 1.00 94.25 90 GLU A C 1
ATOM 719 O O . GLU A 1 90 ? 4.475 12.727 -15.173 1.00 94.25 90 GLU A O 1
ATOM 724 N N . SER A 1 91 ? 2.860 11.227 -14.729 1.00 89.88 91 SER A N 1
ATOM 725 C CA . SER A 1 91 ? 1.766 12.187 -14.562 1.00 89.88 91 SER A CA 1
ATOM 726 C C . SER A 1 91 ? 1.555 12.645 -13.115 1.00 89.88 91 SER A C 1
ATOM 728 O O . SER A 1 91 ? 0.666 13.470 -12.877 1.00 89.88 91 SER A O 1
ATOM 730 N N . TRP A 1 92 ? 2.355 12.130 -12.172 1.00 87.19 92 TRP A N 1
ATOM 731 C CA . TRP A 1 92 ? 2.288 12.457 -10.749 1.00 87.19 92 TRP A CA 1
ATOM 732 C C . TRP A 1 92 ? 2.641 13.927 -10.478 1.00 87.19 92 TRP A C 1
ATOM 734 O O . TRP A 1 92 ? 3.624 14.456 -10.994 1.00 87.19 92 TRP A O 1
ATOM 744 N N . GLY A 1 93 ? 1.822 14.596 -9.667 1.00 87.19 93 GLY A N 1
ATOM 745 C CA . GLY A 1 93 ? 1.831 16.050 -9.489 1.00 87.19 93 GLY A CA 1
ATOM 746 C C . GLY A 1 93 ? 1.179 16.833 -10.640 1.00 87.19 93 GLY A C 1
ATOM 747 O O . GLY A 1 93 ? 1.311 18.055 -10.686 1.00 87.19 93 GLY A O 1
ATOM 748 N N . GLY A 1 94 ? 0.499 16.155 -11.572 1.00 91.81 94 GLY A N 1
ATOM 749 C CA . GLY A 1 94 ? -0.034 16.728 -12.807 1.00 91.81 94 GLY A CA 1
ATOM 750 C C . GLY A 1 94 ? -1.428 16.211 -13.161 1.00 91.81 94 GLY A C 1
ATOM 751 O O . GLY A 1 94 ? -2.404 16.546 -12.496 1.00 91.81 94 GLY A O 1
ATOM 752 N N . MET A 1 95 ? -1.541 15.448 -14.257 1.00 88.62 95 MET A N 1
ATOM 753 C CA . MET A 1 95 ? -2.831 14.925 -14.740 1.00 88.62 95 MET A CA 1
ATOM 754 C C . MET A 1 95 ? -3.340 13.716 -13.946 1.00 88.62 95 MET A C 1
ATOM 756 O O . MET A 1 95 ? -4.523 13.398 -14.054 1.00 88.62 95 MET A O 1
ATOM 760 N N . GLN A 1 96 ? -2.481 13.063 -13.152 1.00 92.06 96 GLN A N 1
ATOM 761 C CA . GLN A 1 96 ? -2.881 11.982 -12.242 1.00 92.06 96 GLN A CA 1
ATOM 762 C C . GLN A 1 96 ? -3.604 10.832 -12.971 1.00 92.06 96 GLN A C 1
ATOM 764 O O . GLN A 1 96 ? -4.678 10.382 -12.565 1.00 92.06 96 GLN A O 1
ATOM 769 N N . ASN A 1 97 ? -3.047 10.406 -14.105 1.00 93.94 97 ASN A N 1
ATOM 770 C CA . ASN A 1 97 ? -3.583 9.338 -14.942 1.00 93.94 97 ASN A CA 1
ATOM 771 C C . ASN A 1 97 ? -2.746 8.076 -14.736 1.00 93.94 97 ASN A C 1
ATOM 773 O O . ASN A 1 97 ? -1.694 7.915 -15.349 1.00 93.94 97 ASN A O 1
ATOM 777 N N . PHE A 1 98 ? -3.248 7.202 -13.872 1.00 97.31 98 PHE A N 1
ATOM 778 C CA . PHE A 1 98 ? -2.659 5.906 -13.556 1.00 97.31 98 PHE A CA 1
ATOM 779 C C . PHE A 1 98 ? -3.424 4.778 -14.243 1.00 97.31 98 PHE A C 1
ATOM 781 O O . PHE A 1 98 ? -4.652 4.864 -14.373 1.00 97.31 98 PHE A O 1
ATOM 788 N N . ASP A 1 99 ? -2.707 3.729 -14.636 1.00 97.12 99 ASP A N 1
ATOM 789 C CA . ASP A 1 99 ? -3.278 2.430 -14.994 1.00 97.12 99 ASP A CA 1
ATOM 790 C C . ASP A 1 99 ? -3.092 1.486 -13.804 1.00 97.12 99 ASP A C 1
ATOM 792 O O . ASP A 1 99 ? -1.968 1.256 -13.372 1.00 97.12 99 ASP A O 1
ATOM 796 N N . PHE A 1 100 ? -4.177 0.978 -13.224 1.00 98.00 100 PHE A N 1
ATOM 797 C CA . PHE A 1 100 ? -4.117 0.147 -12.012 1.00 98.00 100 PHE A CA 1
ATOM 798 C C . PHE A 1 100 ? -3.954 -1.351 -12.307 1.00 98.00 100 PHE A C 1
ATOM 800 O O . PHE A 1 100 ? -4.081 -2.171 -11.406 1.00 98.00 100 PHE A O 1
ATOM 807 N N . THR A 1 101 ? -3.694 -1.711 -13.565 1.00 97.31 101 THR A N 1
ATOM 808 C CA . THR A 1 101 ? -3.546 -3.102 -14.032 1.00 97.31 101 THR A CA 1
ATOM 809 C C . THR A 1 101 ? -2.329 -3.316 -14.926 1.00 97.31 101 THR A C 1
ATOM 811 O O . THR A 1 101 ? -2.072 -4.429 -15.386 1.00 97.31 101 THR A O 1
ATOM 814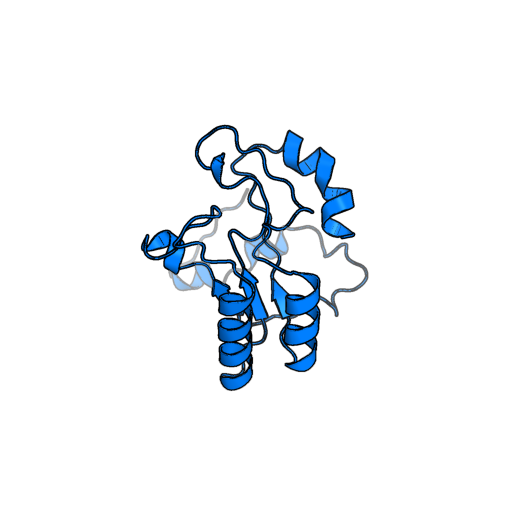 N N . LYS A 1 102 ? -1.567 -2.252 -15.194 1.00 97.75 102 LYS A N 1
ATOM 815 C CA . LYS A 1 102 ? -0.437 -2.285 -16.114 1.00 97.75 102 LYS A CA 1
ATOM 816 C C . LYS A 1 102 ? 0.868 -1.964 -15.387 1.00 97.75 102 LYS A C 1
ATOM 818 O O . LYS A 1 102 ? 1.134 -0.789 -15.128 1.00 97.75 102 LYS A O 1
ATOM 823 N N . PRO A 1 103 ? 1.688 -2.976 -15.061 1.00 98.12 103 PRO A N 1
ATOM 824 C CA . PRO A 1 103 ? 3.004 -2.743 -14.487 1.00 98.12 103 PRO A CA 1
ATOM 825 C C . PRO A 1 103 ? 3.959 -2.104 -15.507 1.00 98.12 103 PRO A C 1
ATOM 827 O O . PRO A 1 103 ? 3.799 -2.292 -16.717 1.00 98.12 103 PRO A O 1
ATOM 830 N N . TYR A 1 104 ? 4.982 -1.391 -15.029 1.00 98.50 104 TYR A N 1
ATOM 831 C CA . TYR A 1 104 ? 6.109 -0.998 -15.882 1.00 98.50 104 TYR A CA 1
ATOM 832 C C . TYR A 1 104 ? 6.889 -2.222 -16.383 1.00 98.50 104 TYR A C 1
ATOM 834 O O . TYR A 1 104 ? 6.871 -3.298 -15.787 1.00 98.50 104 TYR A O 1
ATOM 842 N N . ALA A 1 105 ? 7.625 -2.044 -17.483 1.00 98.19 105 ALA A N 1
ATOM 843 C CA . ALA A 1 105 ? 8.343 -3.128 -18.158 1.00 98.19 105 ALA A CA 1
ATOM 844 C C . ALA A 1 105 ? 9.450 -3.786 -17.310 1.00 98.19 105 ALA A C 1
ATOM 846 O O . ALA A 1 105 ? 9.886 -4.892 -17.622 1.00 98.19 105 ALA A O 1
ATOM 847 N N . ASP A 1 106 ? 9.926 -3.113 -16.264 1.00 98.31 106 ASP A N 1
ATOM 848 C CA . ASP A 1 106 ? 10.926 -3.609 -15.321 1.00 98.31 106 ASP A CA 1
ATOM 849 C C . ASP A 1 106 ? 10.327 -4.153 -14.010 1.00 98.31 106 ASP A C 1
ATOM 851 O O . ASP A 1 106 ? 11.091 -4.582 -13.140 1.00 98.31 106 ASP A O 1
ATOM 855 N N . PHE A 1 107 ? 8.994 -4.204 -13.888 1.00 98.50 107 PHE A N 1
ATOM 856 C CA . PHE A 1 107 ? 8.254 -4.784 -12.764 1.00 98.50 107 PHE A CA 1
ATOM 857 C C . PHE A 1 107 ? 7.411 -5.989 -13.217 1.00 98.50 107 PHE A C 1
ATOM 859 O O . PHE A 1 107 ? 6.235 -5.889 -13.556 1.00 98.50 107 PHE A O 1
ATOM 866 N N . ASP A 1 108 ? 8.021 -7.169 -13.215 1.00 98.50 108 ASP A N 1
ATOM 867 C CA . ASP A 1 108 ? 7.358 -8.436 -13.542 1.00 98.50 108 ASP A CA 1
ATOM 868 C C . ASP A 1 108 ? 6.536 -8.922 -12.341 1.00 98.50 108 ASP A C 1
ATOM 870 O O . ASP A 1 108 ? 7.054 -9.596 -11.444 1.00 98.50 108 ASP A O 1
ATOM 874 N N . ILE A 1 109 ? 5.261 -8.528 -12.290 1.00 97.31 109 ILE A N 1
ATOM 875 C CA . ILE A 1 109 ? 4.399 -8.843 -11.149 1.00 97.31 109 ILE A CA 1
ATOM 876 C C . ILE A 1 109 ? 4.167 -10.348 -10.979 1.00 97.31 109 ILE A C 1
ATOM 878 O O . ILE A 1 109 ? 4.159 -10.823 -9.844 1.00 97.31 109 ILE A O 1
ATOM 882 N N . ASP A 1 110 ? 4.054 -11.112 -12.068 1.00 97.81 110 ASP A N 1
ATOM 883 C CA . ASP A 1 110 ? 3.826 -12.558 -12.005 1.00 97.81 110 ASP A CA 1
ATOM 884 C C . ASP A 1 110 ? 5.014 -13.255 -11.332 1.00 97.81 110 ASP A C 1
ATOM 886 O O . ASP A 1 110 ? 4.847 -14.080 -10.425 1.00 97.81 110 ASP A O 1
ATOM 890 N N . GLU A 1 111 ? 6.235 -12.876 -11.716 1.00 98.62 111 GLU A N 1
ATOM 891 C CA . GLU A 1 111 ? 7.453 -13.396 -11.104 1.00 98.62 111 GLU A CA 1
ATOM 892 C C . GLU A 1 111 ? 7.611 -12.949 -9.644 1.00 98.62 111 GLU A C 1
ATOM 894 O O . GLU A 1 111 ? 8.047 -13.736 -8.799 1.00 98.62 111 GLU A O 1
ATOM 899 N N . ILE A 1 112 ? 7.258 -11.703 -9.322 1.00 98.62 112 ILE A N 1
ATOM 900 C CA . ILE A 1 112 ? 7.317 -11.173 -7.952 1.00 98.62 112 ILE A CA 1
ATOM 901 C C . ILE A 1 112 ? 6.332 -11.914 -7.049 1.00 98.62 112 ILE A C 1
ATOM 903 O O . ILE A 1 112 ? 6.724 -12.360 -5.972 1.00 98.62 112 ILE A O 1
ATOM 907 N N . VAL A 1 113 ? 5.085 -12.097 -7.488 1.00 98.00 113 VAL A N 1
ATOM 908 C CA . VAL A 1 113 ? 4.050 -12.826 -6.741 1.00 98.00 113 VAL A CA 1
ATOM 909 C C . VAL A 1 113 ? 4.458 -14.284 -6.551 1.00 98.00 113 VAL A C 1
ATO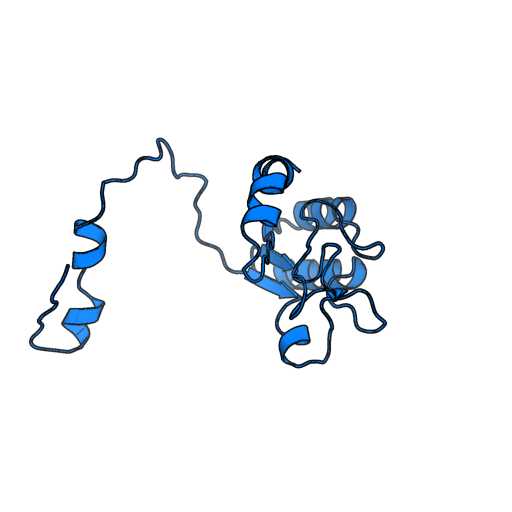M 911 O O . VAL A 1 113 ? 4.375 -14.803 -5.434 1.00 98.00 113 VAL A O 1
ATOM 914 N N . ARG A 1 114 ? 4.967 -14.945 -7.601 1.00 98.75 114 ARG A N 1
ATOM 915 C CA . ARG A 1 114 ? 5.500 -16.312 -7.501 1.00 98.75 114 ARG A CA 1
ATOM 916 C C . ARG A 1 114 ? 6.619 -16.394 -6.460 1.00 98.75 114 ARG A C 1
ATOM 918 O O . ARG A 1 114 ? 6.577 -17.264 -5.590 1.00 98.75 114 ARG A O 1
ATOM 925 N N . TYR A 1 115 ? 7.593 -15.485 -6.522 1.00 98.81 115 TYR A N 1
ATOM 926 C CA . TYR A 1 115 ? 8.745 -15.470 -5.619 1.00 98.81 115 TYR A CA 1
ATOM 927 C C . TYR A 1 115 ? 8.355 -15.155 -4.168 1.00 98.81 115 TYR A C 1
ATOM 929 O O . TYR A 1 115 ? 8.827 -15.812 -3.241 1.00 98.81 115 TYR A O 1
ATOM 937 N N . ALA A 1 116 ? 7.464 -14.184 -3.958 1.00 98.69 116 ALA A N 1
ATOM 938 C CA . ALA A 1 116 ? 6.950 -13.824 -2.641 1.00 98.69 116 ALA A CA 1
ATOM 939 C C . ALA A 1 116 ? 6.209 -15.002 -1.998 1.00 98.69 116 ALA A C 1
ATOM 941 O O . ALA A 1 116 ? 6.492 -15.365 -0.855 1.00 98.69 116 ALA A O 1
ATOM 942 N N . LYS A 1 117 ? 5.362 -15.691 -2.774 1.00 98.50 117 LYS A N 1
ATOM 943 C CA . LYS A 1 117 ? 4.652 -16.896 -2.333 1.00 98.50 117 LYS A CA 1
ATOM 944 C C . LYS A 1 117 ? 5.602 -18.020 -1.917 1.00 98.50 117 LYS A C 1
ATOM 946 O O . LYS A 1 117 ? 5.377 -18.645 -0.884 1.00 98.50 117 LYS A O 1
ATOM 951 N N . GLU A 1 118 ? 6.678 -18.260 -2.668 1.00 98.56 118 GLU A N 1
ATOM 952 C CA . GLU A 1 118 ? 7.715 -19.245 -2.305 1.00 98.56 118 GLU A CA 1
ATOM 953 C C . GLU A 1 118 ? 8.419 -18.914 -0.982 1.00 98.56 118 GLU A C 1
ATOM 955 O O . GLU A 1 118 ? 8.905 -19.812 -0.293 1.00 98.56 118 GLU A O 1
ATOM 960 N N . LYS A 1 119 ? 8.456 -17.632 -0.614 1.00 98.56 119 LYS A N 1
ATOM 961 C CA . LYS A 1 119 ? 9.089 -17.118 0.605 1.00 98.56 119 LYS A CA 1
ATOM 962 C C . LYS A 1 119 ? 8.104 -16.903 1.757 1.00 98.56 119 LYS A C 1
ATOM 964 O O . LYS A 1 119 ? 8.536 -16.521 2.840 1.00 98.56 119 LYS A O 1
ATOM 969 N N . GLY A 1 120 ? 6.811 -17.158 1.543 1.00 98.31 120 GLY A N 1
ATOM 970 C CA . GLY A 1 120 ? 5.763 -16.901 2.534 1.00 98.31 120 GLY A CA 1
ATOM 971 C C . GLY A 1 120 ? 5.536 -15.411 2.812 1.00 98.31 120 GLY A C 1
ATOM 972 O O . GLY A 1 120 ? 5.182 -15.056 3.932 1.00 98.31 120 GLY A O 1
ATOM 973 N N . ILE A 1 121 ? 5.777 -14.556 1.816 1.00 98.75 121 ILE A N 1
ATOM 974 C CA . ILE A 1 121 ? 5.636 -13.100 1.894 1.00 98.75 121 ILE A CA 1
ATOM 975 C C . ILE A 1 121 ? 4.412 -12.656 1.097 1.00 98.75 121 ILE A C 1
ATOM 977 O O . ILE A 1 121 ? 4.237 -13.052 -0.054 1.00 98.75 121 ILE A O 1
ATOM 981 N N . GLU A 1 122 ? 3.589 -11.807 1.706 1.00 98.19 122 GLU A N 1
ATOM 982 C CA . GLU A 1 122 ? 2.459 -11.153 1.051 1.00 98.19 122 GLU A CA 1
ATOM 983 C C . GLU A 1 122 ? 2.910 -9.906 0.283 1.00 98.19 122 GLU A C 1
ATOM 985 O O . GLU A 1 122 ? 3.849 -9.206 0.678 1.00 98.19 122 GLU A O 1
ATOM 990 N N . ILE A 1 123 ? 2.198 -9.580 -0.792 1.00 97.69 123 ILE A N 1
ATOM 991 C CA . ILE A 1 123 ? 2.378 -8.310 -1.498 1.00 97.69 123 ILE A CA 1
ATOM 992 C C . ILE A 1 123 ? 1.290 -7.335 -1.060 1.00 97.69 123 ILE A C 1
ATOM 994 O O . ILE A 1 123 ? 0.107 -7.666 -1.062 1.00 97.69 123 ILE A O 1
ATOM 998 N N . ILE A 1 124 ? 1.691 -6.118 -0.694 1.00 97.94 124 ILE A N 1
ATOM 999 C CA . ILE A 1 124 ? 0.761 -5.020 -0.423 1.00 97.94 124 ILE A CA 1
ATOM 1000 C C . ILE A 1 124 ? 0.596 -4.218 -1.710 1.00 97.94 124 ILE A C 1
ATOM 1002 O O . ILE A 1 124 ? 1.546 -3.593 -2.185 1.00 97.94 124 ILE A O 1
ATOM 1006 N N . GLY A 1 125 ? -0.620 -4.241 -2.258 1.00 90.25 125 GLY A N 1
ATOM 1007 C CA . GLY A 1 125 ? -0.992 -3.444 -3.422 1.00 90.25 125 GLY A CA 1
ATOM 1008 C C . GLY A 1 125 ? -0.982 -1.942 -3.129 1.00 90.25 125 GLY A C 1
ATOM 1009 O O . GLY A 1 125 ? -1.196 -1.507 -1.996 1.00 90.25 125 GLY A O 1
ATOM 1010 N N . HIS A 1 126 ? -0.756 -1.144 -4.170 1.00 98.06 126 HIS A N 1
ATOM 1011 C CA . HIS A 1 126 ? -0.679 0.308 -4.070 1.00 98.06 126 HIS A CA 1
ATOM 1012 C C . HIS A 1 126 ? -1.466 0.982 -5.202 1.00 98.06 126 HIS A C 1
ATOM 1014 O O . HIS A 1 126 ? -1.084 0.871 -6.367 1.00 98.06 126 HIS A O 1
ATOM 1020 N N . HIS A 1 127 ? -2.544 1.693 -4.851 1.00 97.94 127 HIS A N 1
ATOM 1021 C CA . HIS A 1 127 ? -3.391 2.462 -5.771 1.00 97.94 127 HIS A CA 1
ATOM 1022 C C . HIS A 1 127 ? -3.376 3.951 -5.405 1.00 97.94 127 HIS A C 1
ATOM 1024 O O . HIS A 1 127 ? -4.276 4.455 -4.731 1.00 97.94 127 HIS A O 1
ATOM 1030 N N . GLU A 1 128 ? -2.356 4.667 -5.869 1.00 97.31 128 GLU A N 1
ATOM 1031 C CA . GLU A 1 128 ? -2.329 6.127 -5.794 1.00 97.31 128 GLU A CA 1
ATOM 1032 C C . GLU A 1 128 ? -3.214 6.731 -6.892 1.00 97.31 128 GLU A C 1
ATOM 1034 O O . GLU A 1 128 ? -3.182 6.318 -8.046 1.00 97.31 128 GLU A O 1
ATOM 1039 N N . THR A 1 129 ? -4.028 7.720 -6.534 1.00 97.00 129 THR A N 1
ATOM 1040 C CA . THR A 1 129 ? -4.997 8.351 -7.447 1.00 97.00 129 THR A CA 1
ATOM 1041 C C . THR A 1 129 ? -4.629 9.792 -7.788 1.00 97.00 129 THR A C 1
ATOM 1043 O O . THR A 1 129 ? -5.260 10.406 -8.646 1.00 97.00 129 THR A O 1
ATOM 1046 N N . GLY A 1 130 ? -3.665 10.357 -7.057 1.00 93.19 130 GLY A N 1
ATOM 1047 C CA . GLY A 1 130 ? -3.683 11.692 -6.458 1.00 93.19 130 GLY A CA 1
ATOM 1048 C C . GLY A 1 130 ? -4.859 12.574 -6.826 1.00 93.19 130 GLY A C 1
ATOM 1049 O O . GLY A 1 130 ? -4.712 13.582 -7.509 1.00 93.19 130 GLY A O 1
ATOM 1050 N N . GLY A 1 131 ? -6.031 12.185 -6.331 1.00 95.44 131 GLY A N 1
ATOM 1051 C CA . GLY A 1 131 ? -7.255 12.971 -6.403 1.00 95.44 131 GLY A CA 1
ATOM 1052 C C . GLY A 1 131 ? -8.107 12.750 -7.654 1.00 95.44 131 GLY A C 1
ATOM 1053 O O . GLY A 1 131 ? -9.246 13.214 -7.681 1.00 95.44 131 GLY A O 1
ATOM 1054 N N . ASN A 1 132 ? -7.639 12.018 -8.668 1.00 96.25 132 ASN A N 1
ATOM 1055 C CA . ASN A 1 132 ? -8.420 11.715 -9.870 1.00 96.25 132 ASN A CA 1
ATOM 1056 C C . ASN A 1 132 ? -9.357 10.513 -9.653 1.00 96.25 132 ASN A C 1
ATOM 1058 O O . ASN A 1 132 ? -9.191 9.433 -10.225 1.00 96.25 132 ASN A O 1
ATOM 1062 N N . ILE A 1 133 ? -10.374 10.718 -8.814 1.00 97.19 133 ILE A N 1
ATOM 1063 C CA . ILE A 1 133 ? -11.367 9.694 -8.460 1.00 97.19 133 ILE A CA 1
ATOM 1064 C C . ILE A 1 133 ? -12.099 9.118 -9.684 1.00 97.19 133 ILE A C 1
ATOM 1066 O O . ILE A 1 133 ? -12.198 7.894 -9.765 1.00 97.19 133 ILE A O 1
ATOM 1070 N N . PRO A 1 134 ? -12.534 9.912 -10.688 1.00 97.25 134 PRO A N 1
ATOM 1071 C CA . PRO A 1 134 ? -13.198 9.345 -11.860 1.00 97.25 134 PRO A CA 1
ATOM 1072 C C . PRO A 1 134 ? -12.320 8.363 -12.642 1.00 97.25 134 PRO A C 1
ATOM 1074 O O . PRO A 1 134 ? -12.845 7.426 -13.240 1.00 97.25 134 PRO A O 1
ATOM 1077 N N . ASN A 1 135 ? -10.998 8.573 -12.681 1.00 96.94 135 ASN A N 1
ATOM 1078 C CA . ASN A 1 135 ? -10.083 7.612 -13.295 1.00 96.94 135 ASN A CA 1
ATOM 1079 C C . ASN A 1 135 ? -10.037 6.301 -12.506 1.00 96.94 135 ASN A C 1
ATOM 1081 O O . ASN A 1 135 ? -10.139 5.231 -13.103 1.00 96.94 135 ASN A O 1
ATOM 1085 N N . TYR A 1 136 ? -9.940 6.396 -11.179 1.00 98.06 136 TYR A N 1
ATOM 1086 C CA . TYR A 1 136 ? -9.896 5.223 -10.316 1.00 98.06 136 TYR A CA 1
ATOM 1087 C C . TYR A 1 136 ? -11.198 4.420 -10.362 1.00 98.06 136 TYR A C 1
ATOM 1089 O O . TYR A 1 136 ? -11.158 3.221 -10.610 1.00 98.06 136 TYR A O 1
ATOM 1097 N N . GLU A 1 137 ? -12.361 5.062 -10.229 1.00 98.12 137 GLU A N 1
ATOM 1098 C CA . GLU A 1 137 ? -13.663 4.377 -10.232 1.00 98.12 137 GLU A CA 1
ATOM 1099 C C . GLU A 1 137 ? -13.918 3.574 -11.512 1.00 98.12 137 GLU A C 1
ATOM 1101 O O . GLU A 1 137 ? -14.444 2.464 -11.447 1.00 98.12 137 GLU A O 1
ATOM 1106 N N . ARG A 1 138 ? -13.497 4.088 -12.677 1.00 98.06 138 ARG A N 1
ATOM 1107 C CA . ARG A 1 138 ? -13.641 3.367 -13.953 1.00 98.06 138 ARG A CA 1
ATOM 1108 C C . ARG A 1 138 ? -12.778 2.107 -14.043 1.00 98.06 138 ARG A C 1
ATOM 1110 O O . ARG A 1 138 ? -13.110 1.223 -14.825 1.00 98.06 138 ARG A O 1
ATOM 1117 N N . GLN A 1 139 ? -11.689 2.035 -13.281 1.00 98.31 139 GLN A N 1
ATOM 1118 C CA . GLN A 1 139 ? -10.743 0.916 -13.289 1.00 98.31 139 GLN A CA 1
ATOM 1119 C C . GLN A 1 139 ? -10.894 -0.001 -12.065 1.00 98.31 139 GLN A C 1
ATOM 1121 O O . GLN A 1 139 ? -10.484 -1.155 -12.124 1.00 98.31 139 GLN A O 1
ATOM 1126 N N . MET A 1 140 ? -11.510 0.474 -10.976 1.00 98.00 140 MET A N 1
ATOM 1127 C CA . MET A 1 140 ? -11.497 -0.158 -9.651 1.00 98.00 140 MET A CA 1
ATOM 1128 C C . MET A 1 140 ? -11.922 -1.627 -9.668 1.00 98.00 140 MET A C 1
ATOM 1130 O O . MET A 1 140 ? -11.237 -2.464 -9.093 1.00 98.00 140 MET A O 1
ATOM 1134 N N . VAL A 1 141 ? -13.036 -1.956 -10.331 1.00 97.75 141 VAL A N 1
ATOM 1135 C CA . VAL A 1 141 ? -13.530 -3.343 -10.379 1.00 97.75 141 VAL A CA 1
ATOM 1136 C C . VAL A 1 141 ? -12.523 -4.257 -11.069 1.00 97.75 141 VAL A C 1
ATOM 1138 O O . VAL A 1 141 ? -12.289 -5.363 -10.597 1.00 97.75 141 VAL A O 1
ATOM 1141 N N . HIS A 1 142 ? -11.914 -3.787 -12.159 1.00 97.44 142 HIS A N 1
ATOM 1142 C CA . HIS A 1 142 ? -10.911 -4.561 -12.878 1.00 97.44 142 HIS A CA 1
ATOM 1143 C C . HIS A 1 142 ? -9.627 -4.703 -12.053 1.00 97.44 142 HIS A C 1
ATOM 1145 O O . HIS A 1 142 ? -9.125 -5.810 -11.912 1.00 97.44 142 HIS A O 1
ATOM 1151 N N . ALA A 1 143 ? -9.164 -3.615 -11.433 1.00 97.31 143 ALA A N 1
ATOM 1152 C CA . ALA A 1 143 ? -7.956 -3.592 -10.613 1.00 97.31 143 ALA A CA 1
ATOM 1153 C C . ALA A 1 143 ? -8.050 -4.473 -9.355 1.00 97.31 143 ALA A C 1
ATOM 1155 O O . ALA A 1 143 ? -7.058 -5.046 -8.936 1.00 97.31 143 ALA A O 1
ATOM 1156 N N . MET A 1 144 ? -9.237 -4.614 -8.756 1.00 96.19 144 MET A N 1
ATOM 1157 C CA . MET A 1 144 ? -9.446 -5.503 -7.601 1.00 96.19 144 MET A CA 1
ATOM 1158 C C . MET A 1 144 ? -9.546 -6.991 -7.983 1.00 96.19 144 MET A C 1
ATOM 1160 O O . MET A 1 144 ? -9.536 -7.843 -7.097 1.00 96.19 144 MET A O 1
ATOM 1164 N N . GLN A 1 145 ? -9.719 -7.307 -9.271 1.00 94.38 145 GLN A N 1
ATOM 1165 C CA . GLN A 1 145 ? -9.811 -8.679 -9.793 1.00 94.38 145 GLN A CA 1
ATOM 1166 C C . GLN A 1 145 ? -8.512 -9.177 -10.430 1.00 94.38 145 GLN A C 1
ATOM 1168 O O . GLN A 1 145 ? -8.363 -10.388 -10.596 1.00 94.38 145 GLN A O 1
ATOM 1173 N N . TRP A 1 146 ? -7.667 -8.243 -10.860 1.00 90.75 146 TRP A N 1
ATOM 1174 C CA . TRP A 1 146 ? -6.389 -8.479 -11.518 1.00 90.75 146 TRP A CA 1
ATOM 1175 C C . TRP A 1 146 ? -5.376 -9.089 -10.547 1.00 90.75 146 TRP A C 1
ATOM 1177 O O . TRP A 1 146 ? -4.749 -10.095 -10.948 1.00 90.75 146 TRP A O 1
#